Protein AF-A0A7C4L1W6-F1 (afdb_monomer_lite)

Structure (mmCIF, N/CA/C/O backbone):
data_AF-A0A7C4L1W6-F1
#
_entry.id   AF-A0A7C4L1W6-F1
#
loop_
_atom_site.group_PDB
_atom_site.id
_atom_site.type_symbol
_atom_site.label_atom_id
_atom_site.label_alt_id
_atom_site.label_comp_id
_atom_site.label_asym_id
_atom_site.label_entity_id
_atom_site.label_seq_id
_atom_site.pdbx_PDB_ins_code
_atom_site.Cartn_x
_atom_site.Cartn_y
_atom_site.Cartn_z
_atom_site.occupancy
_atom_site.B_iso_or_equiv
_atom_site.auth_seq_id
_atom_site.auth_comp_id
_atom_site.auth_asym_id
_atom_site.auth_atom_id
_atom_site.pdbx_PDB_model_num
ATOM 1 N N . LYS A 1 1 ? -9.035 -19.593 2.839 1.00 61.41 1 LYS A N 1
ATOM 2 C CA . LYS A 1 1 ? -9.814 -19.653 4.099 1.00 61.41 1 LYS A CA 1
ATOM 3 C C . LYS A 1 1 ? -8.964 -19.128 5.243 1.00 61.41 1 LYS A C 1
ATOM 5 O O . LYS A 1 1 ? -9.344 -18.101 5.778 1.00 61.41 1 LYS A O 1
ATOM 10 N N . GLU A 1 2 ? -7.783 -19.704 5.467 1.00 77.81 2 GLU A N 1
ATOM 11 C CA . GLU A 1 2 ? -6.807 -19.258 6.482 1.00 77.81 2 GLU A CA 1
ATOM 12 C C . GLU A 1 2 ? -6.524 -17.745 6.438 1.00 77.81 2 GLU A C 1
ATOM 14 O O . GLU A 1 2 ? -6.792 -17.047 7.403 1.00 77.81 2 GLU A O 1
ATOM 19 N N . ASP A 1 3 ? -6.170 -17.194 5.271 1.00 83.38 3 ASP A N 1
ATOM 20 C CA . ASP A 1 3 ? -5.951 -15.744 5.101 1.00 83.38 3 ASP A CA 1
ATOM 21 C C . ASP A 1 3 ? -7.116 -14.846 5.570 1.00 83.38 3 ASP A C 1
ATOM 23 O O . ASP A 1 3 ? -6.905 -13.717 6.016 1.00 83.38 3 ASP A O 1
ATOM 27 N N . CYS A 1 4 ? -8.361 -15.299 5.384 1.00 86.88 4 CYS A N 1
ATOM 28 C CA . CYS A 1 4 ? -9.535 -14.529 5.788 1.00 86.88 4 CYS A CA 1
ATOM 29 C C . CYS A 1 4 ? -9.708 -14.567 7.304 1.00 86.88 4 CYS A C 1
ATOM 31 O O . CYS A 1 4 ? -10.064 -13.550 7.888 1.00 86.88 4 CYS A O 1
ATOM 33 N N . GLU A 1 5 ? -9.463 -15.722 7.918 1.00 91.19 5 GLU A N 1
ATOM 34 C CA . GLU A 1 5 ? -9.566 -15.933 9.363 1.00 91.19 5 GLU A CA 1
ATOM 35 C C . GLU A 1 5 ? -8.473 -15.157 10.110 1.00 91.19 5 GLU A C 1
ATOM 37 O O . GLU A 1 5 ? -8.779 -14.455 11.076 1.00 91.19 5 GLU A O 1
ATOM 42 N N . ASP A 1 6 ? -7.243 -15.168 9.593 1.00 89.62 6 ASP A N 1
ATOM 43 C CA . ASP A 1 6 ? -6.124 -14.383 10.124 1.00 89.62 6 ASP A CA 1
ATOM 44 C C . ASP A 1 6 ? -6.406 -12.878 10.057 1.00 89.62 6 ASP A C 1
ATOM 46 O O . ASP A 1 6 ? -6.218 -12.140 11.029 1.00 89.62 6 ASP A O 1
ATOM 50 N N . LEU A 1 7 ? -6.916 -12.407 8.913 1.00 92.81 7 LEU A N 1
ATOM 51 C CA . LEU A 1 7 ? -7.279 -11.003 8.746 1.00 92.81 7 LEU A CA 1
ATOM 52 C C . LEU A 1 7 ? -8.419 -10.601 9.689 1.00 92.81 7 LEU A C 1
ATOM 54 O O . LEU A 1 7 ? -8.407 -9.504 10.249 1.00 92.81 7 LEU A O 1
ATOM 58 N N . LEU A 1 8 ? -9.402 -11.482 9.878 1.00 93.88 8 LEU A N 1
ATOM 59 C CA . LEU A 1 8 ? -10.514 -11.257 10.795 1.00 93.88 8 LEU A CA 1
ATOM 60 C C . LEU A 1 8 ? -10.008 -11.122 12.239 1.00 93.88 8 LEU A C 1
ATOM 62 O O . LEU A 1 8 ? -10.397 -10.182 12.934 1.00 93.88 8 LEU A O 1
ATOM 66 N N . GLN A 1 9 ? -9.095 -12.002 12.668 1.00 93.69 9 GLN A N 1
ATOM 67 C CA . GLN A 1 9 ? -8.436 -11.903 13.973 1.00 93.69 9 GLN A CA 1
ATOM 68 C C . GLN A 1 9 ? -7.705 -10.570 14.142 1.00 93.69 9 GLN A C 1
ATOM 70 O O . GLN A 1 9 ? -7.878 -9.905 15.164 1.00 93.69 9 GLN A O 1
ATOM 75 N N . GLU A 1 10 ? -6.927 -10.141 13.146 1.00 93.56 10 GLU A N 1
ATOM 76 C CA . GLU A 1 10 ? -6.187 -8.875 13.199 1.00 93.56 10 GLU A CA 1
ATOM 77 C C . GLU A 1 10 ? -7.125 -7.664 13.349 1.00 93.56 10 GLU A C 1
ATOM 79 O O . GLU A 1 10 ? -6.853 -6.750 14.140 1.00 93.56 10 GLU A O 1
ATOM 84 N N . ILE A 1 11 ? -8.259 -7.675 12.638 1.00 95.81 11 ILE A N 1
ATOM 85 C CA . ILE A 1 11 ? -9.291 -6.635 12.725 1.00 95.81 11 ILE A CA 1
ATOM 86 C C . ILE A 1 11 ? -9.898 -6.603 14.129 1.00 95.81 11 ILE A C 1
ATOM 88 O O . ILE A 1 11 ? -9.934 -5.536 14.745 1.00 95.81 11 ILE A O 1
ATOM 92 N N . PHE A 1 12 ? -10.332 -7.749 14.659 1.00 95.31 12 PHE A N 1
ATOM 93 C CA . PHE A 1 12 ? -10.948 -7.817 15.987 1.00 95.31 12 PHE A CA 1
ATOM 94 C C . PHE A 1 12 ? -9.974 -7.439 17.104 1.00 95.31 12 PHE A C 1
ATOM 96 O O . PHE A 1 12 ? -10.347 -6.697 18.012 1.00 95.31 12 PHE A O 1
ATOM 103 N N . LEU A 1 13 ? -8.714 -7.871 17.020 1.00 95.06 13 LEU A N 1
ATOM 104 C CA . LEU A 1 13 ? -7.687 -7.516 17.997 1.00 95.06 13 LEU A CA 1
ATOM 105 C C . LEU A 1 13 ? -7.397 -6.007 17.984 1.00 95.06 13 LEU A C 1
ATOM 107 O O . LEU A 1 13 ? -7.254 -5.385 19.039 1.00 95.06 13 LEU A O 1
ATOM 111 N N . SER A 1 14 ? -7.320 -5.408 16.792 1.00 93.31 14 SER A N 1
ATOM 112 C CA . SER A 1 14 ? -7.121 -3.964 16.630 1.00 93.31 14 SER A CA 1
ATOM 113 C C . SER A 1 14 ? -8.314 -3.175 17.161 1.00 93.31 14 SER A C 1
ATOM 115 O O . SER A 1 14 ? -8.130 -2.198 17.888 1.00 93.31 14 SER A O 1
ATOM 117 N N . PHE A 1 15 ? -9.527 -3.640 16.863 1.00 95.00 15 PHE A N 1
ATOM 118 C CA . PHE A 1 15 ? -10.756 -3.052 17.373 1.00 95.00 15 PHE A CA 1
ATOM 119 C C . PHE A 1 15 ? -10.809 -3.114 18.903 1.00 95.00 15 PHE A C 1
ATOM 121 O O . PHE A 1 15 ? -10.948 -2.071 19.537 1.00 95.00 15 PHE A O 1
ATOM 128 N N . TYR A 1 16 ? -10.555 -4.278 19.507 1.00 94.12 16 TYR A N 1
ATOM 129 C CA . TYR A 1 16 ? -10.532 -4.442 20.963 1.00 94.12 16 TYR A CA 1
ATOM 130 C C . TYR A 1 16 ? -9.541 -3.492 21.650 1.00 94.12 16 TYR A C 1
ATOM 132 O O . TYR A 1 16 ? -9.896 -2.796 22.598 1.00 94.12 16 TYR A O 1
ATOM 140 N N . LYS A 1 17 ? -8.309 -3.380 21.134 1.00 93.06 17 LYS A N 1
ATOM 141 C CA . LYS A 1 17 ? -7.306 -2.441 21.673 1.00 93.06 17 LYS A CA 1
ATOM 142 C C . LYS A 1 17 ? -7.762 -0.984 21.575 1.00 93.06 17 LYS A C 1
ATOM 144 O O . LYS A 1 17 ? -7.471 -0.176 22.458 1.00 93.06 17 LYS A O 1
ATOM 149 N N . SER A 1 18 ? -8.473 -0.651 20.501 1.00 90.44 18 SER A N 1
ATOM 150 C CA . SER A 1 18 ? -8.951 0.703 20.231 1.00 90.44 18 SER A CA 1
ATOM 151 C C . SER A 1 18 ? -10.167 1.119 21.066 1.00 90.44 18 SER A C 1
ATOM 153 O O . SER A 1 18 ? -10.358 2.316 21.274 1.00 90.44 18 SER A O 1
ATOM 155 N N . LEU A 1 19 ? -10.921 0.160 21.626 1.00 90.50 19 LEU A N 1
ATOM 156 C CA . LEU A 1 19 ? -12.075 0.436 22.493 1.00 90.50 19 LEU A CA 1
ATOM 157 C C . LEU A 1 19 ? -11.704 1.283 23.714 1.00 90.50 19 LEU A C 1
ATOM 159 O O . LEU A 1 19 ? -12.484 2.135 24.115 1.00 90.50 19 LEU A O 1
ATOM 163 N N . SER A 1 20 ? -10.483 1.132 24.242 1.00 90.06 20 SER A N 1
ATOM 164 C CA . SER A 1 20 ? -9.973 1.952 25.356 1.00 90.06 20 SER A CA 1
ATOM 165 C C . SER A 1 20 ? -10.000 3.467 25.097 1.00 90.06 20 SER A C 1
ATOM 167 O O . SER A 1 20 ? -9.962 4.254 26.038 1.00 90.06 20 SER A O 1
ATOM 169 N N . ARG A 1 21 ? -10.033 3.885 23.827 1.00 89.75 21 ARG A N 1
ATOM 170 C CA . ARG A 1 21 ? -10.055 5.289 23.388 1.00 89.75 21 ARG A CA 1
ATOM 171 C C . ARG A 1 21 ? -11.325 5.634 22.611 1.00 89.75 21 ARG A C 1
ATOM 173 O O . ARG A 1 21 ? -11.417 6.731 22.059 1.00 89.75 21 ARG A O 1
ATOM 180 N N . PHE A 1 22 ? -12.252 4.688 22.493 1.00 91.62 22 PHE A N 1
ATOM 181 C CA . PHE A 1 22 ? -13.466 4.868 21.721 1.00 91.62 22 PHE A CA 1
ATOM 182 C C . PHE A 1 22 ? -14.473 5.695 22.521 1.00 91.62 22 PHE A C 1
ATOM 184 O O . PHE A 1 22 ? -14.703 5.457 23.701 1.00 91.62 22 PHE A O 1
ATOM 191 N N . ASP A 1 23 ? -15.065 6.683 21.860 1.00 91.12 23 ASP A N 1
ATOM 192 C CA . ASP A 1 23 ? -16.129 7.498 22.435 1.00 91.12 23 ASP A CA 1
ATOM 193 C C . ASP A 1 23 ? -17.459 6.753 22.288 1.00 91.12 23 ASP A C 1
ATOM 195 O O . ASP A 1 23 ? -17.986 6.642 21.181 1.00 91.12 23 ASP A O 1
ATOM 199 N N . GLU A 1 24 ? -18.003 6.258 23.400 1.00 89.00 24 GLU A N 1
ATOM 200 C CA . GLU A 1 24 ? -19.254 5.486 23.446 1.00 89.00 24 GLU A CA 1
ATOM 201 C C . GLU A 1 24 ? -20.467 6.244 22.884 1.00 89.00 24 GLU A C 1
ATOM 203 O O . GLU A 1 24 ? -21.458 5.626 22.498 1.00 89.00 24 GLU A O 1
ATOM 208 N N . LYS A 1 25 ? -20.396 7.579 22.777 1.00 92.62 25 LYS A N 1
ATOM 209 C CA . LYS A 1 25 ? -21.454 8.390 22.155 1.00 92.62 25 LYS A CA 1
ATOM 210 C C . LYS A 1 25 ? -21.485 8.263 20.631 1.00 92.62 25 LYS A C 1
ATOM 212 O O . LYS A 1 25 ? -22.434 8.729 20.000 1.00 92.62 25 LYS A O 1
ATOM 217 N N . LYS A 1 26 ? -20.448 7.684 20.020 1.00 91.06 26 LYS A N 1
ATOM 218 C CA . LYS A 1 26 ? -20.334 7.511 18.568 1.00 91.06 26 LYS A CA 1
ATOM 219 C C . LYS A 1 26 ? -20.810 6.124 18.133 1.00 91.06 26 LYS A C 1
ATOM 221 O O . LYS A 1 26 ? -20.683 5.153 18.874 1.00 91.06 26 LYS A O 1
ATOM 226 N N . PRO A 1 27 ? -21.317 5.989 16.895 1.00 92.25 27 PRO A N 1
ATOM 227 C CA . PRO A 1 27 ? -21.701 4.691 16.362 1.00 92.25 27 PRO A CA 1
ATOM 228 C C . PRO A 1 27 ? -20.471 3.792 16.173 1.00 92.25 27 PRO A C 1
ATOM 230 O O . PRO A 1 27 ? -19.476 4.181 15.562 1.00 92.25 27 PRO A O 1
ATOM 233 N N . VAL A 1 28 ? -20.569 2.558 16.665 1.00 92.50 28 VAL A N 1
ATOM 234 C CA . VAL A 1 28 ? -19.477 1.570 16.647 1.00 92.50 28 VAL A CA 1
ATOM 235 C C . VAL A 1 28 ? -19.170 1.058 15.234 1.00 92.50 28 VAL A C 1
ATOM 237 O O . VAL A 1 28 ? -18.010 0.849 14.879 1.00 92.50 28 VAL A O 1
ATOM 240 N N . LEU A 1 29 ? -20.202 0.877 14.403 1.00 93.31 29 LEU A N 1
ATOM 241 C CA . LEU A 1 29 ? -20.069 0.274 13.071 1.00 93.31 29 LEU A CA 1
ATOM 242 C C . LEU A 1 29 ? -19.126 1.054 12.137 1.00 93.31 29 LEU A C 1
ATOM 244 O 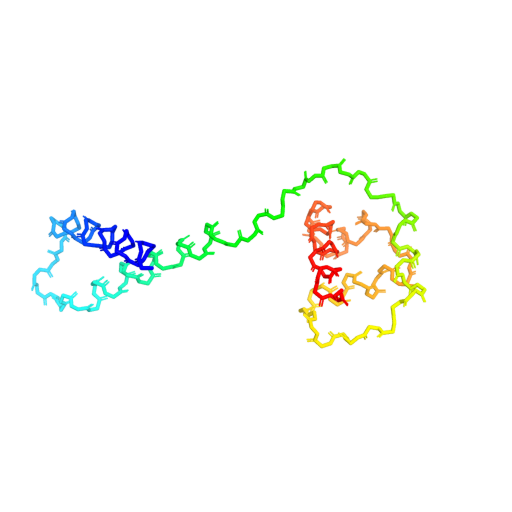O . LEU A 1 29 ? -18.208 0.431 11.605 1.00 93.31 29 LEU A O 1
ATOM 248 N N . PRO A 1 30 ? -19.268 2.384 11.944 1.00 94.00 30 PRO A N 1
ATOM 249 C CA . PRO A 1 30 ? -18.333 3.154 11.121 1.00 94.00 30 PRO A CA 1
ATOM 250 C C . PRO A 1 30 ? -16.876 3.017 11.569 1.00 94.00 30 PRO A C 1
ATOM 252 O O . PRO A 1 30 ? -15.982 2.893 10.736 1.00 94.00 30 PRO A O 1
ATOM 255 N N . TYR A 1 31 ? -16.644 2.974 12.880 1.00 92.38 31 TYR A N 1
ATOM 256 C CA . TYR A 1 31 ? -15.306 2.846 13.444 1.00 92.38 31 TYR A CA 1
ATOM 257 C C . TYR A 1 31 ? -14.687 1.471 13.162 1.00 92.38 31 TYR A C 1
ATOM 259 O O . TYR A 1 31 ? -13.554 1.376 12.686 1.00 92.38 31 TYR A O 1
ATOM 267 N N . LEU A 1 32 ? -15.462 0.399 13.351 1.00 94.38 32 LEU A N 1
ATOM 268 C CA . LEU A 1 32 ? -15.051 -0.953 12.969 1.00 94.38 32 LEU A CA 1
ATOM 269 C C . LEU A 1 32 ? -14.772 -1.055 11.459 1.00 94.38 32 LEU A C 1
ATOM 271 O O . LEU A 1 32 ? -13.782 -1.667 11.053 1.00 94.38 32 LEU A O 1
ATOM 275 N N . PHE A 1 33 ? -15.595 -0.412 10.625 1.00 94.75 33 PHE A N 1
ATOM 276 C CA . PHE A 1 33 ? -15.391 -0.363 9.176 1.00 94.75 33 PHE A CA 1
ATOM 277 C C . PHE A 1 33 ? -14.078 0.322 8.789 1.00 94.75 33 PHE A C 1
ATOM 279 O O . PHE A 1 33 ? -13.397 -0.144 7.874 1.00 94.75 33 PHE A O 1
ATOM 286 N N . GLU A 1 34 ? -13.686 1.402 9.466 1.00 94.19 34 GLU A N 1
ATOM 287 C CA . GLU A 1 34 ? -12.401 2.058 9.206 1.00 94.19 34 GLU A CA 1
ATOM 288 C C . GLU A 1 34 ? -11.213 1.147 9.517 1.00 94.19 34 GLU A C 1
ATOM 290 O O . GLU A 1 34 ? -10.276 1.056 8.715 1.00 94.19 34 GLU A O 1
ATOM 295 N N . ILE A 1 35 ? -11.269 0.432 10.641 1.00 94.50 35 ILE A N 1
ATOM 296 C CA . ILE A 1 35 ? -10.241 -0.536 11.034 1.00 94.50 35 ILE A CA 1
ATOM 297 C C . ILE A 1 35 ? -10.162 -1.663 10.002 1.00 94.50 35 ILE A C 1
ATOM 299 O O . ILE A 1 35 ? -9.079 -1.943 9.484 1.00 94.50 35 ILE A O 1
ATOM 303 N N . ALA A 1 36 ? -11.306 -2.240 9.626 1.00 95.50 36 ALA A N 1
ATOM 304 C CA . ALA A 1 36 ? -11.380 -3.288 8.614 1.00 95.50 36 ALA A CA 1
ATOM 305 C C . ALA A 1 36 ? -10.826 -2.824 7.258 1.00 95.50 36 ALA A C 1
ATOM 307 O O . ALA A 1 36 ? -10.009 -3.511 6.642 1.00 95.50 36 ALA A O 1
ATOM 308 N N . LYS A 1 37 ? -11.196 -1.617 6.810 1.00 94.81 37 LYS A N 1
ATOM 309 C CA . LYS A 1 37 ? -10.699 -1.023 5.560 1.00 94.81 37 LYS A CA 1
ATOM 310 C C . LYS A 1 37 ? -9.178 -0.871 5.572 1.00 94.81 37 LYS A C 1
ATOM 312 O O . LYS A 1 37 ? -8.515 -1.164 4.574 1.00 94.81 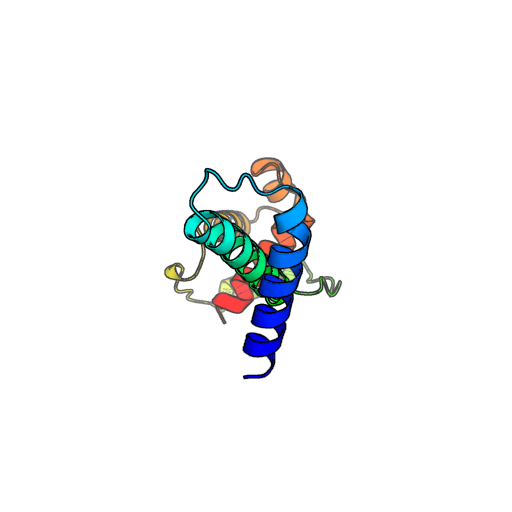37 LYS A O 1
ATOM 317 N N . ASN A 1 38 ? -8.614 -0.409 6.685 1.00 93.06 38 ASN A N 1
ATOM 318 C CA . ASN A 1 38 ? -7.172 -0.224 6.825 1.00 93.06 38 ASN A CA 1
ATOM 319 C C . ASN A 1 38 ? -6.424 -1.564 6.864 1.00 93.06 38 ASN A C 1
ATOM 321 O O . ASN A 1 38 ? -5.403 -1.699 6.184 1.00 93.06 38 ASN A O 1
ATOM 325 N N . ALA A 1 39 ? -6.958 -2.558 7.578 1.00 92.75 39 ALA A N 1
ATOM 326 C CA . ALA A 1 39 ? -6.414 -3.913 7.614 1.00 92.75 39 ALA A CA 1
ATOM 327 C C . ALA A 1 39 ? -6.404 -4.550 6.215 1.00 92.75 39 ALA A C 1
ATOM 329 O O . ALA A 1 39 ? -5.358 -4.998 5.749 1.00 92.75 39 ALA A O 1
ATOM 330 N N . LEU A 1 40 ? -7.518 -4.467 5.477 1.00 91.69 40 LEU A N 1
ATOM 331 C CA . LEU A 1 40 ? -7.611 -4.924 4.085 1.00 91.69 40 LEU A CA 1
ATOM 332 C C . LEU A 1 40 ? -6.579 -4.229 3.189 1.00 91.69 40 LEU A C 1
ATOM 334 O O . LEU A 1 40 ? -5.856 -4.878 2.431 1.00 91.69 40 LEU A O 1
ATOM 338 N N . LYS A 1 41 ? -6.453 -2.902 3.296 1.00 90.38 41 LYS A N 1
ATOM 339 C CA . LYS A 1 41 ? -5.460 -2.135 2.530 1.00 90.38 41 LYS A CA 1
ATOM 340 C C . LYS A 1 41 ? -4.034 -2.609 2.821 1.00 90.38 41 LYS A C 1
ATOM 342 O O . LYS A 1 41 ? -3.224 -2.701 1.897 1.00 90.38 41 LYS A O 1
ATOM 347 N N . MET A 1 42 ? -3.716 -2.908 4.080 1.00 87.75 42 MET A N 1
ATOM 348 C CA . MET A 1 42 ? -2.407 -3.425 4.474 1.00 87.75 42 MET A CA 1
ATOM 349 C C . MET A 1 42 ? -2.178 -4.852 3.967 1.00 87.75 42 MET A C 1
ATOM 351 O O . MET A 1 42 ? -1.118 -5.124 3.401 1.00 87.75 42 MET A O 1
ATOM 355 N N . PHE A 1 43 ? -3.172 -5.728 4.097 1.00 88.56 43 PHE A N 1
ATOM 356 C CA . PHE A 1 43 ? -3.144 -7.101 3.598 1.00 88.56 43 PHE A CA 1
ATOM 357 C C . PHE A 1 43 ? -2.852 -7.148 2.093 1.00 88.56 43 PHE A C 1
ATOM 359 O O . PHE A 1 43 ? -1.872 -7.759 1.660 1.00 88.56 43 PHE A O 1
ATOM 366 N N . TYR A 1 44 ? -3.604 -6.397 1.283 1.00 84.69 44 TYR A N 1
ATOM 367 C CA . TYR A 1 44 ? -3.359 -6.329 -0.160 1.00 84.69 44 TYR A CA 1
ATOM 368 C C . TYR A 1 44 ? -2.056 -5.609 -0.518 1.00 84.69 44 TYR A C 1
ATOM 370 O O . TYR A 1 44 ? -1.443 -5.921 -1.538 1.00 84.69 44 TYR A O 1
ATOM 378 N N . ARG A 1 45 ? -1.578 -4.672 0.311 1.00 82.12 45 ARG A N 1
ATOM 379 C CA . ARG A 1 45 ? -0.253 -4.061 0.124 1.00 82.12 45 ARG A CA 1
ATOM 380 C C . ARG A 1 45 ? 0.879 -5.063 0.365 1.00 82.12 45 ARG A C 1
ATOM 382 O O . ARG A 1 45 ? 1.865 -4.989 -0.358 1.00 82.12 45 ARG A O 1
ATOM 389 N N . LYS A 1 46 ? 0.747 -5.971 1.336 1.00 78.75 46 LYS A N 1
ATOM 390 C CA . LYS A 1 46 ? 1.710 -7.058 1.587 1.00 78.75 46 LYS A CA 1
ATOM 391 C C . LYS A 1 46 ? 1.658 -8.129 0.492 1.00 78.75 46 LYS A C 1
ATOM 393 O O . LYS A 1 46 ? 2.702 -8.619 0.085 1.00 78.75 46 LYS A O 1
ATOM 398 N N . LYS A 1 47 ? 0.460 -8.443 -0.018 1.00 74.50 47 LYS A N 1
ATOM 399 C CA . LYS A 1 47 ? 0.262 -9.399 -1.123 1.00 74.50 47 LYS A CA 1
ATOM 400 C C . LYS A 1 47 ? 0.580 -8.849 -2.508 1.00 74.50 47 LYS A C 1
ATOM 402 O O . LYS A 1 47 ? 0.717 -9.624 -3.453 1.00 74.50 47 LYS A O 1
ATOM 407 N N . ARG A 1 48 ? 0.698 -7.526 -2.670 1.00 66.69 48 ARG A N 1
ATOM 408 C CA . ARG A 1 48 ? 1.257 -6.961 -3.899 1.00 66.69 48 ARG A CA 1
ATOM 409 C C . ARG A 1 48 ? 2.622 -7.589 -4.107 1.00 66.69 48 ARG A C 1
ATOM 411 O O . ARG A 1 48 ? 3.464 -7.492 -3.222 1.00 66.69 48 ARG A O 1
ATOM 418 N N . ILE A 1 49 ? 2.818 -8.174 -5.287 1.00 57.31 49 ILE A N 1
ATOM 419 C CA . ILE A 1 49 ? 4.112 -8.654 -5.759 1.00 57.31 49 ILE A CA 1
ATOM 420 C C . ILE A 1 49 ? 5.094 -7.495 -5.583 1.00 57.31 49 ILE A C 1
ATOM 422 O O . ILE A 1 49 ? 5.126 -6.550 -6.377 1.00 57.31 49 ILE A O 1
ATOM 426 N N . ILE A 1 50 ? 5.869 -7.539 -4.502 1.00 58.28 50 ILE A N 1
ATOM 427 C CA . ILE A 1 50 ? 7.122 -6.818 -4.419 1.00 58.28 50 ILE A CA 1
ATOM 428 C C . ILE A 1 50 ? 7.932 -7.546 -5.469 1.00 58.28 50 ILE A C 1
ATOM 430 O O . ILE A 1 50 ? 8.392 -8.650 -5.215 1.00 58.28 50 ILE A O 1
ATOM 434 N N . LEU A 1 51 ? 7.993 -7.013 -6.691 1.00 54.09 51 LEU A N 1
ATOM 435 C CA . LEU A 1 51 ? 8.975 -7.503 -7.641 1.00 54.09 51 LEU A CA 1
ATOM 436 C C . LEU A 1 51 ? 10.297 -7.238 -6.938 1.00 54.09 51 LEU A C 1
ATOM 438 O O . LEU A 1 51 ? 10.637 -6.057 -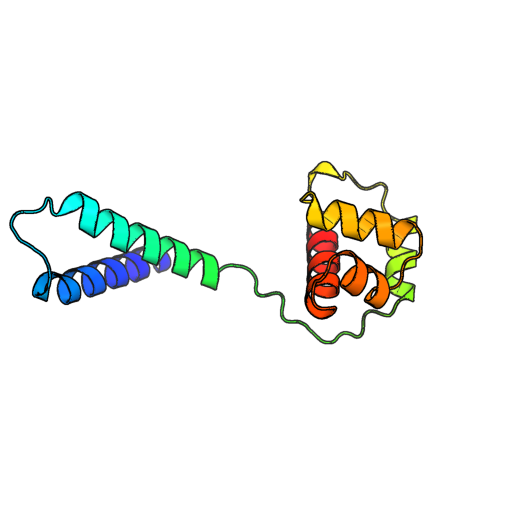6.794 1.00 54.09 51 LEU A O 1
ATOM 442 N N . PRO A 1 52 ? 11.001 -8.269 -6.432 1.00 49.41 52 PRO A N 1
ATOM 443 C CA . PRO A 1 52 ? 12.327 -8.022 -5.917 1.00 49.41 52 PRO A CA 1
ATOM 444 C C . PRO A 1 52 ? 13.047 -7.364 -7.080 1.00 49.41 52 PRO A C 1
ATOM 446 O O . PRO A 1 52 ? 12.974 -7.886 -8.198 1.00 49.41 52 PRO A O 1
ATOM 449 N N . LEU A 1 53 ? 13.672 -6.205 -6.870 1.00 50.06 53 LEU A N 1
ATOM 450 C CA . LEU A 1 53 ? 14.721 -5.766 -7.776 1.00 50.06 53 LEU A CA 1
ATOM 451 C C . LEU A 1 53 ? 15.801 -6.849 -7.653 1.00 50.06 53 LEU A C 1
ATOM 453 O O . LEU A 1 53 ? 16.752 -6.715 -6.901 1.00 50.06 53 LEU A O 1
ATOM 457 N N . LYS A 1 54 ? 15.619 -7.988 -8.328 1.00 50.41 54 LYS A N 1
ATOM 458 C CA . LYS A 1 54 ? 16.752 -8.735 -8.814 1.00 50.41 54 LYS A CA 1
ATOM 459 C C . LYS A 1 54 ? 17.485 -7.699 -9.635 1.00 50.41 54 LYS A C 1
ATOM 461 O O . LYS A 1 54 ? 16.954 -7.227 -10.642 1.00 50.41 54 LYS A O 1
ATOM 466 N N . GLU A 1 55 ? 18.650 -7.310 -9.153 1.00 49.91 55 GLU A N 1
ATOM 467 C CA . GLU A 1 55 ? 19.679 -6.653 -9.940 1.00 49.91 55 GLU A CA 1
ATOM 468 C C . GLU A 1 55 ? 20.192 -7.638 -11.001 1.00 49.91 55 GLU A C 1
ATOM 470 O O . GLU A 1 55 ? 21.386 -7.821 -11.185 1.00 49.91 55 GLU A O 1
ATOM 475 N N . GLU A 1 56 ? 19.291 -8.298 -11.732 1.00 48.59 56 GLU A N 1
ATOM 476 C CA . GLU A 1 56 ? 19.614 -8.615 -13.105 1.00 48.59 56 GLU A CA 1
ATOM 477 C C . GLU A 1 56 ? 19.781 -7.237 -13.730 1.00 48.59 56 GLU A C 1
ATOM 479 O O . GLU A 1 56 ? 18.837 -6.445 -13.822 1.00 48.59 56 GLU A O 1
ATOM 484 N N . ILE A 1 57 ? 21.036 -6.888 -13.991 1.00 49.16 57 ILE A N 1
ATOM 485 C CA . ILE A 1 57 ? 21.419 -5.724 -14.769 1.00 49.16 57 ILE A CA 1
ATOM 486 C C . ILE A 1 57 ? 20.818 -5.980 -16.152 1.00 49.16 57 ILE A C 1
ATOM 488 O O . ILE A 1 57 ? 21.475 -6.534 -17.023 1.00 49.16 57 ILE A O 1
ATOM 492 N N . ILE A 1 58 ? 19.529 -5.672 -16.312 1.00 54.22 58 ILE A N 1
ATOM 493 C CA . ILE A 1 58 ? 18.846 -5.692 -17.601 1.00 54.22 58 ILE A CA 1
ATOM 494 C C . ILE A 1 58 ? 19.588 -4.646 -18.419 1.00 54.22 58 ILE A C 1
ATOM 496 O O . ILE A 1 58 ? 19.555 -3.455 -18.072 1.00 54.22 58 ILE A O 1
ATOM 500 N N . LYS A 1 59 ? 20.339 -5.106 -19.418 1.00 57.06 59 LYS A N 1
ATOM 501 C CA . LYS A 1 59 ? 21.188 -4.237 -20.229 1.00 57.06 59 LYS A CA 1
ATOM 502 C C . LYS A 1 59 ? 20.290 -3.316 -21.045 1.00 57.06 59 LYS A C 1
ATOM 504 O O . LYS A 1 59 ? 19.152 -3.662 -21.350 1.00 57.06 59 LYS A O 1
ATOM 509 N N . GLU A 1 60 ? 20.780 -2.125 -21.389 1.00 56.06 60 GLU A N 1
ATOM 510 C CA . GLU A 1 60 ? 20.023 -1.190 -22.240 1.00 56.06 60 GLU A CA 1
ATOM 511 C C . GLU A 1 60 ? 19.589 -1.856 -23.570 1.00 56.06 60 GLU A C 1
ATOM 513 O O . GLU A 1 60 ? 18.493 -1.600 -24.064 1.00 56.06 60 GLU A O 1
ATOM 518 N N . GLU A 1 61 ? 20.390 -2.809 -24.055 1.00 56.53 61 GLU A N 1
ATOM 519 C CA . GLU A 1 61 ? 20.144 -3.671 -25.221 1.00 56.53 61 GLU A CA 1
ATOM 520 C C . GLU A 1 61 ? 18.880 -4.541 -25.093 1.00 56.53 61 GLU A C 1
ATOM 522 O O . GLU A 1 61 ? 18.113 -4.650 -26.050 1.00 56.53 61 GLU A O 1
ATOM 527 N N . ASP A 1 62 ? 18.587 -5.072 -23.899 1.00 61.12 62 ASP A N 1
ATOM 528 C CA . ASP A 1 62 ? 17.386 -5.885 -23.669 1.00 61.12 62 ASP A CA 1
ATOM 529 C C . ASP A 1 62 ? 16.107 -5.059 -23.862 1.00 61.12 62 ASP A C 1
ATOM 531 O O . ASP A 1 62 ? 15.037 -5.622 -24.098 1.00 61.12 62 ASP A O 1
ATOM 535 N N . TYR A 1 63 ? 16.168 -3.726 -23.698 1.00 61.94 63 TYR A N 1
ATOM 536 C CA . TYR A 1 63 ? 15.027 -2.834 -23.928 1.00 61.94 63 TYR A CA 1
ATOM 537 C C . TYR A 1 63 ? 14.687 -2.726 -25.401 1.00 61.94 63 TYR A C 1
ATOM 539 O O . TYR A 1 63 ? 13.526 -2.963 -25.727 1.00 61.94 63 TYR A O 1
ATOM 547 N N . LEU A 1 64 ? 15.677 -2.459 -26.255 1.00 58.03 64 LEU A N 1
ATOM 548 C CA . LEU A 1 64 ? 15.501 -2.352 -27.706 1.00 58.03 64 LEU A CA 1
ATOM 549 C C . LEU A 1 64 ? 14.935 -3.633 -28.324 1.00 58.03 64 LEU A C 1
ATOM 551 O O . LEU A 1 64 ? 13.991 -3.563 -29.101 1.00 58.03 64 LEU A O 1
ATOM 555 N N . GLN A 1 65 ? 15.441 -4.799 -27.926 1.00 59.12 65 GLN A N 1
ATOM 556 C CA . GLN A 1 65 ? 14.992 -6.069 -28.502 1.00 59.12 65 GLN A CA 1
ATOM 557 C C . GLN A 1 65 ? 13.517 -6.378 -28.177 1.00 59.12 65 GLN A C 1
ATOM 559 O O . GLN A 1 65 ? 12.772 -6.876 -29.013 1.00 59.12 65 GLN A O 1
ATOM 564 N N . PHE A 1 66 ? 13.044 -5.978 -26.990 1.00 62.31 66 PHE A N 1
ATOM 565 C CA . PHE A 1 66 ? 11.622 -6.068 -26.633 1.00 62.31 66 PHE A CA 1
ATOM 566 C C . PHE A 1 66 ? 10.736 -5.094 -27.436 1.00 62.31 66 PHE A C 1
ATOM 568 O O . PHE A 1 66 ? 9.537 -5.334 -27.553 1.00 62.31 66 PHE A O 1
ATOM 575 N N . PHE A 1 67 ? 11.284 -3.990 -27.964 1.00 58.22 67 PHE A N 1
ATOM 576 C CA . PHE A 1 67 ? 10.524 -3.055 -28.808 1.00 58.22 67 PHE A CA 1
ATOM 577 C C . PHE A 1 67 ? 10.214 -3.637 -30.187 1.00 58.22 67 PHE A C 1
ATOM 579 O O . PHE A 1 67 ? 9.138 -3.369 -30.713 1.00 58.22 67 PHE A O 1
ATOM 586 N N . GLU A 1 68 ? 11.127 -4.422 -30.758 1.00 55.59 68 GLU A N 1
ATOM 587 C CA . GLU A 1 68 ? 10.951 -5.000 -32.095 1.00 55.59 68 GLU A CA 1
ATOM 588 C C . GLU A 1 68 ? 9.972 -6.181 -32.100 1.00 55.59 68 GLU A C 1
ATOM 590 O O . GLU A 1 68 ? 9.252 -6.387 -33.075 1.00 55.59 68 GLU A O 1
ATOM 595 N N . GLU A 1 69 ? 9.904 -6.938 -31.004 1.00 53.62 69 GLU A N 1
ATOM 596 C CA . GLU A 1 69 ? 9.132 -8.185 -30.953 1.00 53.62 69 GLU A CA 1
ATOM 597 C C . GLU A 1 69 ? 7.642 -8.002 -30.630 1.00 53.62 69 GLU A C 1
ATOM 599 O O . GLU A 1 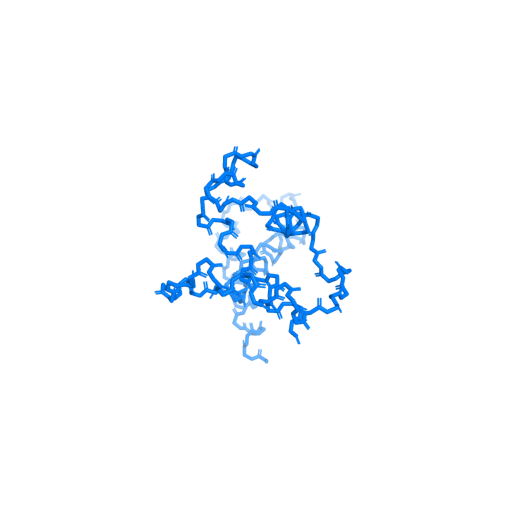69 ? 6.839 -8.886 -30.936 1.00 53.62 69 GLU A O 1
ATOM 604 N N . VAL A 1 70 ? 7.233 -6.893 -30.003 1.00 57.25 70 VAL A N 1
ATOM 605 C CA . VAL A 1 70 ? 5.885 -6.805 -29.422 1.00 57.25 70 VAL A CA 1
ATOM 606 C C . VAL A 1 70 ? 4.999 -5.811 -30.172 1.00 57.25 70 VAL A C 1
ATOM 608 O O . VAL A 1 70 ? 5.128 -4.597 -30.053 1.00 57.25 70 VAL A O 1
ATOM 611 N N . ASN A 1 71 ? 4.008 -6.341 -30.888 1.00 55.16 71 ASN A N 1
ATOM 612 C CA . ASN A 1 71 ? 2.848 -5.589 -31.365 1.00 55.16 71 ASN A CA 1
ATOM 613 C C . ASN A 1 71 ? 1.884 -5.413 -30.171 1.00 55.16 71 ASN A C 1
ATOM 615 O O . ASN A 1 71 ? 0.965 -6.203 -29.955 1.00 55.16 71 ASN A O 1
ATOM 619 N N . VAL A 1 72 ? 2.219 -4.476 -29.278 1.00 62.09 72 VAL A N 1
ATOM 620 C CA . VAL A 1 72 ? 1.663 -4.396 -27.918 1.00 62.09 72 VAL A CA 1
ATOM 621 C C . VAL A 1 72 ? 0.235 -3.828 -27.897 1.00 62.09 72 VAL A C 1
ATOM 623 O O . VAL A 1 72 ? 0.011 -2.693 -28.314 1.00 62.09 72 VAL A O 1
ATOM 626 N N . ASP A 1 73 ? -0.707 -4.526 -27.251 1.00 65.00 73 ASP A N 1
ATOM 627 C CA . ASP A 1 73 ? -1.960 -3.914 -26.780 1.00 65.00 73 ASP A CA 1
ATOM 628 C C . ASP A 1 73 ? -1.684 -2.976 -25.586 1.00 65.00 73 ASP A C 1
ATOM 630 O O . ASP A 1 73 ? -1.584 -3.387 -24.422 1.00 65.00 73 ASP A O 1
ATOM 634 N N . LEU A 1 74 ? -1.523 -1.685 -25.887 1.00 65.62 74 LEU A N 1
ATOM 635 C CA . LEU A 1 74 ? -1.163 -0.647 -24.917 1.00 65.62 74 LEU A CA 1
ATOM 636 C C . LEU A 1 74 ? -2.249 -0.376 -23.860 1.00 65.62 74 LEU A C 1
ATOM 638 O O . LEU A 1 74 ? -1.980 0.335 -22.889 1.00 65.62 74 LEU A O 1
ATOM 642 N N . ASN A 1 75 ? -3.449 -0.953 -23.992 1.00 68.69 75 ASN A N 1
ATOM 643 C CA . ASN A 1 75 ? -4.554 -0.737 -23.053 1.00 68.69 75 ASN A CA 1
ATOM 644 C C . ASN A 1 75 ? -4.309 -1.352 -21.664 1.00 68.69 75 ASN A C 1
ATOM 646 O O . ASN A 1 75 ? -4.966 -0.979 -20.693 1.00 68.69 75 ASN A O 1
ATOM 650 N N . LYS A 1 76 ? -3.345 -2.274 -21.532 1.00 70.25 76 LYS A N 1
ATOM 651 C CA . LYS A 1 76 ? -2.989 -2.896 -20.243 1.00 70.25 76 LYS A CA 1
ATOM 652 C C . LYS A 1 76 ? -2.082 -2.023 -19.365 1.00 70.25 76 LYS A C 1
ATOM 654 O O . LYS A 1 76 ? -1.900 -2.315 -18.175 1.00 70.25 76 LYS A O 1
ATOM 659 N N . LEU A 1 77 ? -1.479 -0.972 -19.923 1.00 76.38 77 LEU A N 1
ATOM 660 C CA . LEU A 1 77 ? -0.594 -0.078 -19.178 1.00 76.38 77 LEU A CA 1
ATOM 661 C C . LEU A 1 77 ? -1.369 1.083 -18.560 1.00 76.38 77 LEU A C 1
ATOM 663 O O . LEU A 1 77 ? -2.344 1.578 -19.114 1.00 76.38 77 LEU A O 1
ATOM 667 N N . ASN A 1 78 ? -0.888 1.570 -17.416 1.00 81.38 78 ASN A N 1
ATOM 668 C CA . ASN A 1 78 ? -1.338 2.873 -16.927 1.00 81.38 78 ASN A CA 1
ATOM 669 C C . ASN A 1 78 ? -0.645 4.015 -17.696 1.00 81.38 78 ASN A C 1
ATOM 671 O O . ASN A 1 78 ? 0.407 3.819 -18.302 1.00 81.38 78 ASN A O 1
ATOM 675 N N . GLU A 1 79 ? -1.198 5.229 -17.627 1.00 81.56 79 GLU A N 1
ATOM 676 C CA . GLU A 1 79 ? -0.676 6.390 -18.372 1.00 81.56 79 GLU A CA 1
ATOM 677 C C . GLU A 1 79 ? 0.804 6.685 -18.091 1.00 81.56 79 GLU A C 1
ATOM 679 O O . GLU A 1 79 ? 1.559 7.062 -18.985 1.00 81.56 79 GLU A O 1
ATOM 684 N N . LYS A 1 80 ? 1.244 6.485 -16.843 1.00 81.06 80 LYS A N 1
ATOM 685 C CA . LYS A 1 80 ? 2.640 6.719 -16.446 1.00 81.06 80 LYS A CA 1
ATOM 686 C C . LYS A 1 80 ? 3.586 5.694 -17.058 1.00 81.06 80 LYS A C 1
ATOM 688 O O . LYS A 1 80 ? 4.674 6.060 -17.488 1.00 81.06 80 LYS A O 1
ATOM 693 N N . GLU A 1 81 ? 3.183 4.428 -17.088 1.00 82.06 81 GLU A N 1
ATOM 694 C CA . GLU A 1 81 ? 3.921 3.371 -17.768 1.00 82.06 81 GLU A CA 1
ATOM 695 C C . GLU A 1 81 ? 3.953 3.652 -19.274 1.00 82.06 81 GLU A C 1
ATOM 697 O O . GLU A 1 81 ? 5.039 3.690 -19.837 1.00 82.06 81 GLU A O 1
ATOM 702 N N . LYS A 1 82 ? 2.814 3.975 -19.901 1.00 83.00 82 LYS A N 1
ATOM 703 C CA . LYS A 1 82 ? 2.743 4.306 -21.333 1.00 83.00 82 LYS A CA 1
ATOM 704 C C . LYS A 1 82 ? 3.702 5.438 -21.718 1.00 83.00 82 LYS A C 1
ATOM 706 O O . LYS A 1 82 ? 4.486 5.278 -22.645 1.00 83.00 82 LYS A O 1
ATOM 711 N N . LYS A 1 83 ? 3.734 6.525 -20.941 1.00 84.38 83 LY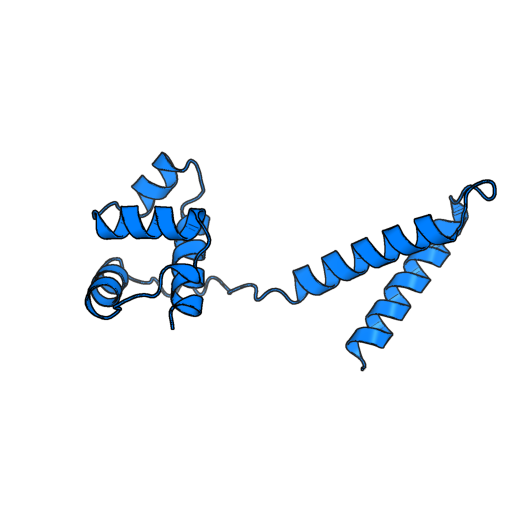S A N 1
ATOM 712 C CA . LYS A 1 83 ? 4.635 7.663 -21.185 1.00 84.38 83 LYS A CA 1
ATOM 713 C C . LYS A 1 83 ? 6.119 7.295 -21.078 1.00 84.38 83 LYS A C 1
ATOM 715 O O . LYS A 1 83 ? 6.931 7.776 -21.860 1.00 84.38 83 LYS A O 1
ATOM 720 N N . ILE A 1 84 ? 6.483 6.439 -20.120 1.00 85.25 84 ILE A N 1
ATOM 721 C CA . ILE A 1 84 ? 7.857 5.921 -20.003 1.00 85.25 84 ILE A CA 1
ATOM 722 C C . ILE A 1 84 ? 8.206 5.051 -21.217 1.00 85.25 84 ILE A C 1
ATOM 724 O O . ILE A 1 84 ? 9.319 5.148 -21.724 1.00 85.25 84 ILE A O 1
ATOM 728 N N . PHE A 1 85 ? 7.263 4.233 -21.694 1.00 78.44 85 PHE A N 1
ATOM 729 C CA . PHE A 1 85 ? 7.447 3.397 -22.885 1.00 78.44 85 PHE A CA 1
ATOM 730 C C . PHE A 1 85 ? 7.601 4.219 -24.164 1.00 78.44 85 PHE A C 1
ATOM 732 O O . PHE A 1 85 ? 8.497 3.931 -24.947 1.00 78.44 85 PHE A O 1
ATOM 739 N N . GLU A 1 86 ? 6.792 5.261 -24.354 1.00 80.94 86 GLU A N 1
ATOM 740 C CA . GLU A 1 86 ? 6.907 6.177 -25.496 1.00 80.94 86 GLU A CA 1
ATOM 741 C C . GLU A 1 86 ? 8.271 6.881 -25.519 1.00 80.94 86 GLU A C 1
ATOM 743 O O . GLU A 1 86 ? 8.919 6.938 -26.559 1.00 80.94 86 GLU A O 1
ATOM 748 N N . MET A 1 87 ? 8.753 7.356 -24.364 1.00 82.62 87 MET A N 1
ATOM 749 C CA . MET A 1 87 ? 10.081 7.973 -24.262 1.00 82.62 87 MET A CA 1
ATOM 750 C C . MET A 1 87 ? 11.210 6.970 -24.549 1.00 82.62 87 MET A C 1
ATOM 752 O O . MET A 1 87 ? 12.184 7.307 -25.213 1.00 82.62 87 MET A O 1
ATOM 756 N N . LEU A 1 88 ? 11.090 5.720 -24.101 1.00 79.12 88 LEU A N 1
ATOM 757 C CA . LEU A 1 88 ? 12.067 4.683 -24.450 1.00 79.12 88 LEU A CA 1
ATOM 758 C C . LEU A 1 88 ? 12.061 4.357 -25.949 1.00 79.12 88 LEU A C 1
ATOM 760 O O . LEU A 1 88 ? 13.133 4.219 -26.526 1.00 79.12 88 LEU A O 1
ATOM 764 N N . ALA A 1 89 ? 10.884 4.289 -26.582 1.00 73.75 89 ALA A N 1
ATOM 765 C CA . ALA A 1 89 ? 10.760 4.068 -28.027 1.00 73.75 89 ALA A CA 1
ATOM 766 C C . ALA A 1 89 ? 11.389 5.209 -28.846 1.00 73.75 89 ALA A C 1
ATOM 768 O O . ALA A 1 89 ? 11.906 4.988 -29.935 1.00 73.75 89 ALA A O 1
ATOM 769 N N . GLN A 1 90 ? 11.384 6.427 -28.300 1.00 78.38 90 GLN A N 1
ATOM 770 C CA . GLN A 1 90 ? 12.070 7.593 -28.865 1.00 78.38 90 GLN A CA 1
ATOM 771 C C . GLN A 1 90 ? 13.590 7.596 -28.603 1.00 78.38 90 GLN A C 1
ATOM 773 O O . GLN A 1 90 ? 14.280 8.512 -29.045 1.00 78.38 90 GLN A O 1
ATOM 778 N N . GLY A 1 91 ? 14.124 6.599 -27.889 1.00 75.50 91 GLY A N 1
ATOM 779 C CA . GLY A 1 91 ? 15.556 6.447 -27.623 1.00 75.50 91 GLY A CA 1
ATOM 780 C C . GLY A 1 91 ? 16.075 7.188 -26.387 1.00 75.50 91 GLY A C 1
ATOM 781 O O . GLY A 1 91 ? 17.289 7.258 -26.193 1.00 75.50 91 GLY A O 1
ATOM 782 N N . TYR A 1 92 ? 15.203 7.730 -25.528 1.00 81.88 92 TYR A N 1
ATOM 783 C CA . TYR A 1 92 ? 15.645 8.371 -24.286 1.00 81.88 92 TYR A CA 1
ATOM 784 C C . TYR A 1 92 ? 16.245 7.353 -23.311 1.00 81.88 92 TYR A C 1
ATOM 786 O O . TYR A 1 92 ? 15.680 6.285 -23.056 1.00 81.88 92 TYR A O 1
ATOM 794 N N . LYS A 1 93 ? 17.354 7.725 -22.666 1.00 83.81 93 LYS A N 1
ATOM 795 C CA . LYS A 1 93 ? 17.980 6.904 -21.625 1.00 83.81 93 LYS A CA 1
ATOM 796 C C . LYS A 1 93 ? 17.162 6.938 -20.340 1.00 83.81 93 LYS A C 1
ATOM 798 O O . LYS A 1 93 ? 16.543 7.943 -19.987 1.00 83.81 93 LYS A O 1
ATOM 803 N N . ILE A 1 94 ? 17.254 5.874 -19.540 1.00 83.50 94 ILE A N 1
ATOM 804 C CA . ILE A 1 94 ? 16.543 5.753 -18.251 1.00 83.50 94 ILE A CA 1
ATOM 805 C C . ILE A 1 94 ? 16.812 6.960 -17.335 1.00 83.50 94 ILE A C 1
ATOM 807 O O . ILE A 1 94 ? 15.901 7.454 -16.665 1.00 83.50 94 ILE A O 1
ATOM 811 N N . LYS A 1 95 ? 18.053 7.467 -17.333 1.00 84.62 95 LYS A N 1
ATOM 812 C CA . LYS A 1 95 ? 18.461 8.650 -16.558 1.00 84.62 95 LYS A CA 1
ATOM 813 C C . LYS A 1 95 ? 17.751 9.929 -17.009 1.00 84.62 95 LYS A C 1
ATOM 815 O O . LYS A 1 95 ? 17.397 10.770 -16.184 1.00 84.62 95 LYS A O 1
ATOM 820 N N . GLU A 1 96 ? 17.532 10.078 -18.310 1.00 84.56 96 GLU A N 1
ATOM 821 C CA . GLU A 1 96 ? 16.866 11.240 -18.903 1.00 84.56 96 GLU A CA 1
ATOM 822 C C . GLU A 1 96 ? 15.373 11.206 -18.594 1.00 84.56 96 GLU A C 1
ATOM 824 O O . GLU A 1 96 ? 14.820 12.198 -18.128 1.00 84.56 96 GLU A O 1
ATOM 829 N N . ILE A 1 97 ? 14.750 10.032 -18.715 1.00 87.12 97 ILE A N 1
ATOM 830 C CA . ILE A 1 97 ? 13.346 9.809 -18.351 1.00 87.12 97 ILE A CA 1
ATOM 831 C C . ILE A 1 97 ? 13.115 10.105 -16.865 1.00 87.12 97 ILE A C 1
ATOM 833 O O . ILE A 1 97 ? 12.162 10.798 -16.505 1.00 87.12 97 ILE A O 1
ATOM 837 N N . ALA A 1 98 ? 14.009 9.630 -15.993 1.00 89.31 98 ALA A N 1
ATOM 838 C CA . ALA A 1 98 ? 13.971 9.918 -14.560 1.00 89.31 98 ALA A CA 1
ATOM 839 C C . ALA A 1 98 ? 14.009 11.430 -14.282 1.00 89.31 98 ALA A C 1
ATOM 841 O O . ALA A 1 98 ? 13.228 11.936 -13.471 1.00 89.31 98 ALA A O 1
ATOM 842 N N . ARG A 1 99 ? 14.868 12.164 -15.002 1.00 89.75 99 ARG A N 1
ATOM 843 C CA . ARG A 1 99 ? 14.998 13.621 -14.891 1.00 89.75 99 ARG A CA 1
ATOM 844 C C . ARG A 1 99 ? 13.760 14.358 -15.413 1.00 89.75 99 ARG A C 1
ATOM 846 O O . ARG A 1 99 ? 13.261 15.240 -14.720 1.00 89.75 99 ARG A O 1
ATOM 853 N N . ILE A 1 100 ? 13.237 13.973 -16.579 1.00 89.25 100 ILE A N 1
ATOM 854 C CA . ILE A 1 100 ? 12.057 14.591 -17.210 1.00 89.25 100 ILE A CA 1
ATOM 855 C C . ILE A 1 100 ? 10.810 14.393 -16.342 1.00 89.25 100 ILE A C 1
ATOM 857 O O . ILE A 1 100 ? 10.051 15.331 -16.103 1.00 89.25 100 ILE A O 1
ATOM 861 N N . LEU A 1 101 ? 10.611 13.178 -15.826 1.00 87.19 101 LEU A N 1
ATOM 862 C CA . LEU A 1 101 ? 9.448 12.831 -15.008 1.00 87.19 101 LEU A CA 1
ATOM 863 C C . LEU A 1 101 ? 9.628 13.158 -13.517 1.00 87.19 101 LEU A C 1
ATOM 865 O O . LEU A 1 101 ? 8.697 12.949 -12.740 1.00 87.19 101 LEU A O 1
ATOM 869 N N . LYS A 1 102 ? 10.800 13.670 -13.110 1.00 89.31 102 LYS A N 1
ATOM 870 C CA . LYS A 1 102 ? 11.174 13.976 -11.715 1.00 89.31 102 LYS A CA 1
ATOM 871 C C . LYS A 1 102 ? 10.944 12.798 -10.755 1.00 89.31 102 LYS A C 1
ATOM 873 O O . LYS A 1 102 ? 10.452 12.964 -9.640 1.00 89.31 102 LYS A O 1
ATOM 878 N N . ILE A 1 103 ? 11.306 11.592 -11.186 1.00 87.81 103 ILE A N 1
ATOM 879 C CA . ILE A 1 103 ? 11.223 10.358 -10.391 1.00 87.81 103 ILE A CA 1
ATOM 880 C C . ILE A 1 103 ? 12.592 9.685 -10.307 1.00 87.81 103 ILE A C 1
ATOM 882 O O . ILE A 1 103 ? 13.462 9.911 -11.138 1.00 87.81 103 ILE A O 1
ATOM 886 N N . LYS A 1 104 ? 12.802 8.838 -9.294 1.00 84.62 104 LYS A N 1
ATOM 887 C CA . LYS A 1 104 ? 14.063 8.094 -9.135 1.00 84.62 104 LYS A CA 1
ATOM 888 C C . LYS A 1 104 ? 14.263 7.111 -10.295 1.00 84.62 104 LYS A C 1
ATOM 890 O O . LYS A 1 104 ? 13.303 6.468 -10.718 1.00 84.62 104 LYS A O 1
ATOM 895 N N . GLU A 1 105 ? 15.506 6.901 -10.731 1.00 84.44 105 GLU A N 1
ATOM 896 C CA . GLU A 1 105 ? 15.849 5.918 -11.780 1.00 84.44 105 GLU A CA 1
ATOM 897 C C . GLU A 1 105 ? 15.318 4.513 -11.453 1.00 84.44 105 GLU A C 1
ATOM 899 O O . GLU A 1 105 ? 14.761 3.830 -12.310 1.00 84.44 105 GLU A O 1
ATOM 904 N N . ASN A 1 106 ? 15.384 4.115 -10.179 1.00 78.25 106 ASN A N 1
ATOM 905 C CA . ASN A 1 106 ? 14.839 2.838 -9.707 1.00 78.25 106 ASN A CA 1
ATOM 906 C C . ASN A 1 106 ? 13.322 2.723 -9.919 1.00 78.25 106 ASN A C 1
ATOM 908 O O . ASN A 1 106 ? 12.809 1.632 -10.177 1.00 78.25 106 ASN A O 1
ATOM 912 N N . THR A 1 107 ? 12.597 3.842 -9.846 1.00 81.94 107 THR A N 1
ATOM 913 C CA . THR A 1 107 ? 11.157 3.890 -10.122 1.00 81.94 107 THR A CA 1
ATOM 914 C C . THR A 1 107 ? 10.889 3.670 -11.606 1.00 81.94 107 THR A C 1
ATOM 916 O O . THR A 1 107 ? 9.987 2.901 -11.936 1.00 81.94 107 THR A O 1
ATOM 919 N N . VAL A 1 108 ? 11.694 4.277 -12.484 1.00 83.88 108 VAL A N 1
ATOM 920 C CA . VAL A 1 108 ? 11.612 4.081 -13.941 1.00 83.88 108 VAL A CA 1
ATOM 921 C C . VAL A 1 108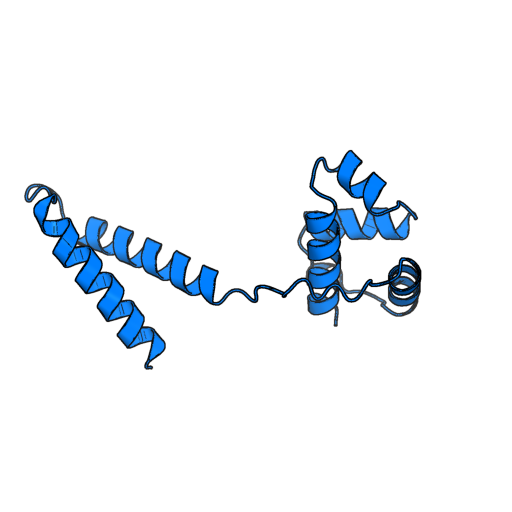 ? 11.873 2.613 -14.285 1.00 83.88 108 VAL A C 1
ATOM 923 O O . VAL A 1 108 ? 11.006 1.966 -14.868 1.00 83.88 108 VAL A O 1
ATOM 926 N N . LYS A 1 109 ? 12.986 2.034 -13.809 1.00 82.19 109 LYS A N 1
ATOM 927 C CA . LYS A 1 109 ? 13.315 0.605 -13.995 1.00 82.19 109 LYS A CA 1
ATOM 928 C C . LYS A 1 109 ? 12.190 -0.319 -13.513 1.00 82.19 109 LYS A C 1
ATOM 930 O O . LYS A 1 109 ? 11.773 -1.234 -14.222 1.00 82.19 109 LYS A O 1
ATOM 935 N N . SER A 1 110 ? 11.634 -0.042 -12.330 1.00 79.88 110 SER A N 1
ATOM 936 C CA . SER A 1 110 ? 10.510 -0.814 -11.776 1.00 79.88 110 SER A CA 1
ATOM 937 C C . SER A 1 110 ? 9.224 -0.688 -12.597 1.00 79.88 110 SER A C 1
ATOM 939 O O . SER A 1 110 ? 8.422 -1.620 -12.631 1.00 79.88 110 SER A O 1
ATOM 941 N N . MET A 1 111 ? 8.965 0.468 -13.212 1.00 80.31 111 MET A N 1
ATOM 942 C CA . MET A 1 111 ? 7.805 0.674 -14.085 1.00 80.31 111 MET A CA 1
ATOM 943 C C . MET A 1 111 ? 7.962 -0.089 -15.398 1.00 80.31 111 MET A C 1
ATOM 945 O O . MET A 1 111 ? 7.029 -0.788 -15.784 1.00 80.31 111 MET A O 1
ATOM 949 N N . ILE A 1 112 ? 9.148 -0.052 -16.012 1.00 79.94 112 ILE A N 1
ATOM 950 C CA . ILE A 1 112 ? 9.413 -0.785 -17.256 1.00 79.94 112 ILE A CA 1
ATOM 951 C C . ILE A 1 112 ? 9.251 -2.291 -17.049 1.00 79.94 112 ILE A C 1
ATOM 953 O O . ILE A 1 112 ? 8.547 -2.959 -17.804 1.00 79.94 112 ILE A O 1
ATOM 957 N N . ARG A 1 113 ? 9.827 -2.833 -15.971 1.00 75.50 113 ARG A N 1
ATOM 958 C CA . ARG A 1 113 ? 9.684 -4.257 -15.655 1.00 75.50 113 ARG A CA 1
ATOM 959 C C . ARG A 1 113 ? 8.231 -4.663 -15.404 1.00 75.50 113 ARG A C 1
ATOM 961 O O . ARG A 1 113 ? 7.799 -5.701 -15.894 1.00 75.50 113 ARG A O 1
ATOM 968 N N . ARG A 1 114 ? 7.468 -3.868 -14.645 1.00 74.44 114 ARG A N 1
ATOM 969 C CA . ARG A 1 114 ? 6.043 -4.153 -14.390 1.00 74.44 114 ARG A CA 1
ATOM 970 C C . ARG A 1 114 ? 5.227 -4.157 -15.668 1.00 74.44 114 ARG A C 1
ATOM 972 O O . ARG A 1 114 ? 4.403 -5.042 -15.850 1.00 74.44 114 ARG A O 1
ATOM 979 N N . ALA A 1 115 ? 5.458 -3.180 -16.528 1.00 75.88 115 ALA A N 1
ATOM 980 C CA . ALA A 1 115 ? 4.801 -3.106 -17.815 1.00 75.88 115 ALA A CA 1
ATOM 981 C C . ALA A 1 115 ? 5.121 -4.322 -18.692 1.00 75.88 115 ALA A C 1
ATOM 983 O O . ALA A 1 115 ? 4.192 -4.941 -19.184 1.00 75.88 115 ALA A O 1
ATOM 984 N N . ARG A 1 116 ? 6.385 -4.762 -18.786 1.00 72.81 116 ARG A N 1
ATOM 985 C CA . ARG A 1 116 ? 6.739 -6.010 -19.496 1.00 72.81 116 ARG A CA 1
ATOM 986 C C . ARG A 1 116 ? 5.948 -7.218 -19.010 1.00 72.81 116 ARG A C 1
ATOM 988 O O . ARG A 1 116 ? 5.445 -7.980 -19.819 1.00 72.81 116 ARG A O 1
ATOM 995 N N . ILE A 1 117 ? 5.804 -7.369 -17.694 1.00 73.88 117 ILE A N 1
ATOM 996 C CA . ILE A 1 117 ? 5.036 -8.473 -17.099 1.00 73.88 117 ILE A CA 1
ATOM 997 C C . ILE A 1 117 ? 3.548 -8.403 -17.472 1.00 73.88 117 ILE A C 1
ATOM 999 O O . ILE A 1 117 ? 2.908 -9.439 -17.546 1.00 73.88 117 ILE A O 1
ATOM 1003 N N . LYS A 1 118 ? 2.988 -7.207 -17.695 1.00 72.69 118 LYS A N 1
ATOM 1004 C CA . LYS A 1 118 ? 1.588 -7.035 -18.126 1.00 72.69 118 LYS A CA 1
ATOM 1005 C C . LYS A 1 118 ? 1.375 -7.261 -19.624 1.00 72.69 118 LYS A C 1
ATOM 1007 O O . LYS A 1 118 ? 0.241 -7.489 -20.042 1.00 72.69 118 LYS A O 1
ATOM 1012 N N . LEU A 1 119 ? 2.428 -7.056 -20.412 1.00 69.31 119 LEU A N 1
ATOM 1013 C CA . LEU A 1 119 ? 2.403 -7.139 -21.871 1.00 69.31 119 LEU A CA 1
ATOM 1014 C C . LEU A 1 119 ? 2.773 -8.522 -22.399 1.00 69.31 119 LEU A C 1
ATOM 1016 O O . LEU A 1 119 ? 2.395 -8.851 -23.518 1.00 69.31 119 LEU A O 1
ATOM 1020 N N . LYS A 1 120 ? 3.491 -9.301 -21.591 1.00 63.38 120 LYS A N 1
ATOM 1021 C CA . LYS A 1 120 ? 3.606 -10.748 -21.737 1.00 63.38 120 LYS A CA 1
ATOM 1022 C C . LYS A 1 120 ? 2.282 -11.423 -21.376 1.00 63.38 120 LYS A C 1
ATOM 1024 O O . LYS A 1 120 ? 1.983 -12.456 -22.005 1.00 63.38 120 LYS A O 1
#

Foldseek 3Di:
DVLVVVLVVQLVVVLVVCVVVDDPVDDSVVVSVVSSVVSVVVSVVVVPPPVPPPPPVCDLVVLVVVVVPAPFPCPQADPLLVVLNVCVVVVDDLVRNCVVVVHDSVVSVVSPVVVVVSRD

Radius of gyration: 21.5 Å; chains: 1; bounding box: 43×34×58 Å

pLDDT: mean 78.88, std 14.0, range [48.59, 95.81]

Secondary structure (DSSP, 8-state):
-HHHHHHHHHHHHHHHHHHTT--TTS-HHHHHHHHHHHHHHHHHHHHS-----------HHHHHHHHHH----GGGS-HHHHHHHHHHHTT--HHHHHHHTT--HHHHHHHHHHHHHHH-

Sequence (120 aa):
KEDCEDLLQEIFLSFYKSLSRFDEKKPVLPYLFEIAKNALKMFYRKKRIILPLKEEIIKEEDYLQFFEEVNVDLNKLNEKEKKIFEMLAQGYKIKEIARILKIKENTVKSMIRRARIKLK